Protein AF-A0AAV0BC88-F1 (afdb_monomer_lite)

Foldseek 3Di:
DDDDQQADEDDDDDPCPLVVVCVQLVHNQAADDDPDFPQAKEKEWEAADAPPPDDPPQAKWKDWPQDPPDTHSDSPVSNVSNVVVRVPDPPVRSHDHDYTYMYIYGNPHDGHIYMDGGHDD

pLDDT: mean 72.21, std 14.47, range [36.12, 89.88]

Organism: Phakopsora pachyrhizi (NCBI:txid170000)

Secondary structure (DSSP, 8-state):
------EEEE-S--TTHHHHHHHHHTS--S--STT----EEEEEEEEE----SS-TT---EEE-TTSSSS-B--HHHHHHHHHHHHHTS-TT-S-EEEEEEEEEEESSS-SEEEEEPPPP-

Radius of gyration: 15.11 Å; chains: 1; bounding box: 41×29×45 Å

Sequence (121 aa):
SIDKDESLVFGSQSSGKTSVLEEIAGHEFVPKGNNMVTCRSLELTLIDTPTGITNSNCKDYVECEQFALGQFDDFREVQNQLTRLNLDVPDSVAVVNQPINLKVYSPIVSNLSLVDLPGYI

InterPro domains:
  IPR022812 Dynamin [PR00195] (4-22)
  IPR022812 Dynamin [PR00195] (29-46)
  IPR022812 Dynamin [PR00195] (106-121)
  IPR022812 Dynamin [PTHR11566] (8-120)
  IPR027417 P-loop containing nucleoside triphosphate hydrolase [G3DSA:3.40.50.300] (5-121)
  IPR027417 P-loop containing nucleoside triphosphate hydrolase [SSF52540] (8-120)
  IPR030381 Dynamin-type guanine nucleotide-binding (G) domain [PS51718] (1-121)
  IPR045063 Dynamin, N-terminal [PF00350] (8-120)

Structure (mmCIF, N/CA/C/O backbone):
data_AF-A0AAV0BC88-F1
#
_entry.id   AF-A0AAV0BC88-F1
#
loop_
_atom_site.group_PDB
_atom_site.id
_atom_site.type_symbol
_atom_site.label_atom_id
_atom_site.label_alt_id
_atom_site.label_comp_id
_atom_site.label_asym_id
_atom_site.label_entity_id
_atom_site.label_seq_id
_atom_site.pdbx_PDB_ins_code
_atom_site.Cartn_x
_atom_site.Cartn_y
_atom_site.Cartn_z
_atom_site.occupancy
_atom_site.B_iso_or_equiv
_atom_site.auth_seq_id
_atom_site.auth_comp_id
_atom_site.auth_asym_id
_atom_site.auth_atom_id
_atom_site.pdbx_PDB_model_num
ATOM 1 N N . SER A 1 1 ? 13.606 6.606 27.339 1.00 36.12 1 SER A N 1
ATOM 2 C CA . SER A 1 1 ? 12.256 6.358 26.819 1.00 36.12 1 SER A CA 1
ATOM 3 C C . SER A 1 1 ? 12.402 5.858 25.408 1.00 36.12 1 SER A C 1
ATOM 5 O O . SER A 1 1 ? 12.829 6.619 24.554 1.00 36.12 1 SER A O 1
ATOM 7 N N . ILE A 1 2 ? 12.221 4.558 25.222 1.00 39.22 2 ILE A N 1
ATOM 8 C CA . ILE A 1 2 ? 12.225 3.907 23.916 1.00 39.22 2 ILE A CA 1
ATOM 9 C C . ILE A 1 2 ? 10.791 3.426 23.786 1.00 39.22 2 ILE A C 1
ATOM 11 O O . ILE A 1 2 ? 10.462 2.407 24.387 1.00 39.22 2 ILE A O 1
ATOM 15 N N . ASP A 1 3 ? 9.938 4.202 23.125 1.00 39.97 3 ASP A N 1
ATOM 16 C CA . ASP A 1 3 ? 8.707 3.631 22.594 1.00 39.97 3 ASP A CA 1
ATOM 17 C C . ASP A 1 3 ? 8.977 3.298 21.139 1.00 39.97 3 ASP A C 1
ATOM 19 O O . ASP A 1 3 ? 9.464 4.115 20.360 1.00 39.97 3 ASP A O 1
ATOM 23 N N . LYS A 1 4 ? 8.825 2.006 20.880 1.00 42.25 4 LYS A N 1
ATOM 24 C CA . LYS A 1 4 ? 9.240 1.292 19.691 1.00 42.25 4 LYS A CA 1
ATOM 25 C C . LYS A 1 4 ? 8.404 1.749 18.498 1.00 42.25 4 LYS A C 1
ATOM 27 O O . LYS A 1 4 ? 7.234 1.391 18.398 1.00 42.25 4 LYS A O 1
ATOM 32 N N . ASP A 1 5 ? 9.039 2.418 17.548 1.00 45.66 5 ASP A N 1
ATOM 33 C CA . ASP A 1 5 ? 8.674 2.247 16.146 1.00 45.66 5 ASP A CA 1
ATOM 34 C C . ASP A 1 5 ? 8.984 0.781 15.796 1.00 45.66 5 ASP A C 1
ATOM 36 O O . ASP A 1 5 ? 10.114 0.442 15.442 1.00 45.66 5 ASP A O 1
ATOM 40 N N . GLU A 1 6 ? 8.026 -0.132 16.001 1.00 52.38 6 GLU A N 1
ATOM 41 C CA . GLU A 1 6 ? 8.145 -1.521 15.540 1.00 52.38 6 GLU A CA 1
ATOM 42 C C . GLU A 1 6 ? 8.019 -1.530 14.008 1.00 52.38 6 GLU A C 1
ATOM 44 O O . GLU A 1 6 ? 6.989 -1.888 13.444 1.00 52.38 6 GLU A O 1
ATOM 49 N N . SER A 1 7 ? 9.069 -1.069 13.321 1.00 50.41 7 SER A N 1
ATOM 50 C CA . SER A 1 7 ? 9.209 -1.226 11.880 1.00 50.41 7 SER A CA 1
ATOM 51 C C . SER A 1 7 ? 9.618 -2.665 11.585 1.00 50.41 7 SER A C 1
ATOM 53 O O . SER A 1 7 ? 10.734 -3.109 11.869 1.00 50.41 7 SER A O 1
ATOM 55 N N . LEU A 1 8 ? 8.681 -3.436 11.042 1.00 58.31 8 LEU A N 1
ATOM 56 C CA . LEU A 1 8 ? 8.946 -4.796 10.607 1.00 58.31 8 LEU A CA 1
ATOM 57 C C . LEU A 1 8 ? 9.438 -4.742 9.157 1.00 58.31 8 LEU A C 1
ATOM 59 O O . LEU A 1 8 ? 8.672 -4.536 8.215 1.00 58.31 8 LEU A O 1
ATOM 63 N N . VAL A 1 9 ? 10.753 -4.874 8.993 1.00 55.03 9 VAL A N 1
ATOM 64 C CA . VAL A 1 9 ? 11.412 -4.873 7.682 1.00 55.03 9 VAL A CA 1
ATOM 65 C C . VAL A 1 9 ? 11.350 -6.277 7.086 1.00 55.03 9 VAL A C 1
ATOM 67 O O . VAL A 1 9 ? 11.893 -7.224 7.658 1.00 55.03 9 VAL A O 1
ATOM 70 N N . PHE A 1 10 ? 10.735 -6.415 5.913 1.00 58.00 10 PHE A N 1
ATOM 71 C CA . PHE A 1 10 ? 10.705 -7.668 5.165 1.00 58.00 10 PHE A CA 1
ATOM 72 C C . PHE A 1 10 ? 11.704 -7.604 3.998 1.00 58.00 10 PHE A C 1
ATOM 74 O O . PHE A 1 10 ? 11.580 -6.780 3.100 1.00 58.00 10 PHE A O 1
ATOM 81 N N . GLY A 1 11 ? 12.720 -8.478 4.004 1.00 50.06 11 GLY A N 1
ATOM 82 C CA . GLY A 1 11 ? 13.810 -8.484 3.015 1.00 50.06 11 GLY A CA 1
ATOM 83 C C . GLY A 1 11 ? 14.012 -9.820 2.283 1.00 50.06 11 GLY A C 1
ATOM 84 O O . GLY A 1 11 ? 13.717 -10.888 2.819 1.00 50.06 11 GLY A O 1
ATOM 85 N N . SER A 1 12 ? 14.572 -9.733 1.067 1.00 44.75 12 SER A N 1
ATOM 86 C CA . SER A 1 12 ? 14.848 -10.762 0.030 1.00 44.75 12 SER A CA 1
ATOM 87 C C . SER A 1 12 ? 13.632 -11.251 -0.766 1.00 44.75 12 SER A C 1
ATOM 89 O O . SER A 1 12 ? 12.837 -12.031 -0.261 1.00 44.75 12 SER A O 1
ATOM 91 N N . GLN A 1 13 ? 13.467 -10.796 -2.016 1.00 52.00 13 GLN A N 1
ATOM 92 C CA . GLN A 1 13 ? 12.354 -11.129 -2.922 1.00 52.00 13 GLN A CA 1
ATOM 93 C C . GLN A 1 13 ? 11.976 -12.623 -2.865 1.00 52.00 13 GLN A C 1
ATOM 95 O O . GLN A 1 13 ? 12.752 -13.510 -3.198 1.00 52.00 13 GLN A O 1
ATOM 100 N N . SER A 1 14 ? 10.756 -12.896 -2.410 1.00 47.28 14 SER A N 1
ATOM 101 C CA . SER A 1 14 ? 10.103 -14.204 -2.484 1.00 47.28 14 SER A CA 1
ATOM 102 C C . SER A 1 14 ? 8.603 -13.945 -2.514 1.00 47.28 14 SER A C 1
ATOM 104 O O . SER A 1 14 ? 8.134 -13.016 -1.849 1.00 47.28 14 SER A O 1
ATOM 106 N N . SER A 1 15 ? 7.877 -14.759 -3.277 1.00 51.44 15 SER A N 1
ATOM 107 C CA . SER A 1 15 ? 6.465 -14.597 -3.652 1.00 51.44 15 SER A CA 1
ATOM 108 C C . SER A 1 15 ? 5.474 -14.536 -2.476 1.00 51.44 15 SER A C 1
ATOM 110 O O . SER A 1 15 ? 4.295 -14.269 -2.683 1.00 51.44 15 SER A O 1
ATOM 112 N N . GLY A 1 16 ? 5.934 -14.765 -1.241 1.00 56.66 16 GLY A N 1
ATOM 113 C CA . GLY A 1 16 ? 5.108 -14.777 -0.030 1.00 56.66 16 GLY A CA 1
ATOM 114 C C . GLY A 1 16 ? 5.038 -13.467 0.768 1.00 56.66 16 GLY A C 1
ATOM 115 O O . GLY A 1 16 ? 4.095 -13.307 1.530 1.00 56.66 16 GLY A O 1
ATOM 116 N N . LYS A 1 17 ? 5.981 -12.521 0.619 1.00 65.50 17 LYS A N 1
ATOM 117 C CA . LYS A 1 17 ? 6.011 -11.295 1.459 1.00 65.50 17 LYS A CA 1
ATOM 118 C C . LYS A 1 17 ? 4.829 -10.378 1.197 1.00 65.50 17 LYS A C 1
ATOM 120 O O . LYS A 1 17 ? 4.142 -9.983 2.125 1.00 65.50 17 LYS A O 1
ATOM 125 N N . THR A 1 18 ? 4.575 -10.111 -0.076 1.00 67.88 18 THR A N 1
ATOM 126 C CA . THR A 1 18 ? 3.424 -9.333 -0.524 1.00 67.88 18 THR A CA 1
ATOM 127 C C . THR A 1 18 ? 2.116 -9.921 -0.008 1.00 67.88 18 THR A C 1
ATOM 129 O O . THR A 1 18 ? 1.289 -9.189 0.513 1.00 67.88 18 THR A O 1
ATOM 132 N N . SER A 1 19 ? 1.982 -11.248 -0.050 1.00 70.31 19 SER A N 1
ATOM 133 C CA . SER A 1 19 ? 0.791 -11.934 0.458 1.00 70.31 19 SER A CA 1
ATOM 134 C C . SER A 1 19 ? 0.621 -11.748 1.971 1.00 70.31 19 SER A C 1
ATOM 136 O O . SER A 1 19 ? -0.490 -11.524 2.430 1.00 70.31 19 SER A O 1
ATOM 138 N N . VAL A 1 20 ? 1.716 -11.775 2.744 1.00 68.12 20 VAL A N 1
ATOM 139 C CA . VAL A 1 20 ? 1.684 -11.494 4.192 1.00 68.12 20 VAL A CA 1
ATOM 140 C C . VAL A 1 20 ? 1.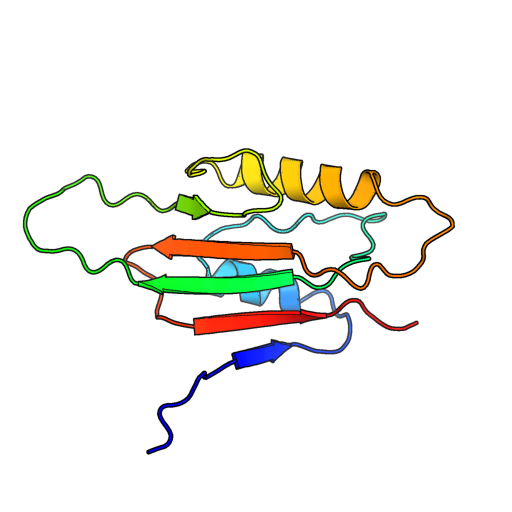333 -10.030 4.468 1.00 68.12 20 VAL A C 1
ATOM 142 O O . VAL A 1 20 ? 0.561 -9.756 5.377 1.00 68.12 20 VAL A O 1
ATOM 145 N N . LEU A 1 21 ? 1.857 -9.082 3.684 1.00 72.69 21 LEU A N 1
ATOM 146 C CA . LEU A 1 21 ? 1.514 -7.661 3.819 1.00 72.69 21 LEU A CA 1
ATOM 147 C C . LEU A 1 21 ? 0.022 -7.416 3.573 1.00 72.69 21 LEU A C 1
ATOM 149 O O . LEU A 1 21 ? -0.618 -6.709 4.346 1.00 72.69 21 LEU A O 1
ATOM 153 N N . GLU A 1 22 ? -0.528 -8.027 2.528 1.00 76.31 22 GLU A N 1
ATOM 154 C CA . GLU A 1 22 ? -1.948 -7.930 2.182 1.00 76.31 22 GLU A CA 1
ATOM 155 C C . GLU A 1 22 ? -2.841 -8.622 3.218 1.00 76.31 22 GLU A C 1
ATOM 157 O O . GLU A 1 22 ? -3.897 -8.099 3.562 1.00 76.31 22 GLU A O 1
ATOM 162 N N . GLU A 1 23 ? -2.401 -9.752 3.779 1.00 78.38 23 GLU A N 1
ATOM 163 C CA . GLU A 1 23 ? -3.113 -10.447 4.855 1.00 78.38 23 GLU A CA 1
ATOM 164 C C . GLU A 1 23 ? -3.150 -9.619 6.148 1.00 78.38 23 GLU A C 1
ATOM 166 O O . GLU A 1 23 ? -4.199 -9.524 6.783 1.00 78.38 23 GLU A O 1
ATOM 171 N N . ILE A 1 24 ? -2.043 -8.961 6.514 1.00 70.12 24 ILE A N 1
ATOM 172 C CA . ILE A 1 24 ? -1.986 -8.082 7.695 1.00 70.12 24 ILE A CA 1
ATOM 173 C C . ILE A 1 24 ? -2.817 -6.810 7.468 1.00 70.12 24 ILE A C 1
ATOM 175 O O . ILE A 1 24 ? -3.496 -6.345 8.382 1.00 70.12 24 ILE A O 1
ATOM 179 N N . ALA A 1 25 ? -2.776 -6.242 6.262 1.00 74.19 25 ALA A N 1
ATOM 180 C CA . ALA A 1 25 ? -3.556 -5.059 5.909 1.00 74.19 25 ALA A CA 1
ATOM 181 C C . ALA A 1 25 ? -5.048 -5.360 5.670 1.00 74.19 25 ALA A C 1
ATOM 183 O O . ALA A 1 25 ? -5.853 -4.433 5.642 1.00 74.19 25 ALA A O 1
ATOM 184 N N . GLY A 1 26 ? -5.418 -6.631 5.480 1.00 78.81 26 GLY A N 1
ATOM 185 C CA . GLY A 1 26 ? -6.784 -7.083 5.204 1.00 78.81 26 GLY A CA 1
ATOM 186 C C . GLY A 1 26 ? -7.255 -6.875 3.761 1.00 78.81 26 GLY A C 1
ATOM 187 O O . GLY A 1 26 ? -8.418 -7.146 3.463 1.00 78.81 26 GLY A O 1
ATOM 188 N N . HIS A 1 27 ? -6.378 -6.414 2.863 1.00 81.31 27 HIS A N 1
ATOM 189 C CA . HIS A 1 27 ? -6.726 -6.030 1.493 1.00 81.31 27 HIS A CA 1
ATOM 190 C C . HIS A 1 27 ? -5.625 -6.389 0.500 1.00 81.31 27 HIS A C 1
ATOM 192 O O . HIS A 1 27 ? -4.442 -6.204 0.776 1.00 81.31 27 HIS A O 1
ATOM 198 N N . GLU A 1 28 ? -6.022 -6.828 -0.697 1.00 82.25 28 GLU A N 1
ATOM 199 C CA . GLU A 1 28 ? -5.113 -6.973 -1.836 1.00 82.25 28 GLU A CA 1
ATOM 200 C C . GLU A 1 28 ? -5.010 -5.649 -2.593 1.00 82.25 28 GLU A C 1
ATOM 202 O O . GLU A 1 28 ? -5.978 -5.183 -3.196 1.00 82.25 28 GLU A O 1
ATOM 207 N N . PHE A 1 29 ? -3.830 -5.040 -2.576 1.00 78.69 29 PHE A N 1
ATOM 208 C CA . PHE A 1 29 ? -3.570 -3.780 -3.278 1.00 78.69 29 PHE A CA 1
ATOM 209 C C . PHE A 1 29 ? -2.176 -3.713 -3.880 1.00 78.69 29 PHE A C 1
ATOM 211 O O . PHE A 1 29 ? -1.884 -2.784 -4.632 1.00 78.69 29 PHE A O 1
ATOM 218 N N . VAL A 1 30 ? -1.305 -4.679 -3.590 1.00 77.50 30 VAL A N 1
ATOM 219 C CA . VAL A 1 30 ? 0.021 -4.686 -4.188 1.00 77.50 30 VAL A CA 1
ATOM 220 C C . VAL A 1 30 ? -0.100 -5.271 -5.599 1.00 77.50 30 VAL A C 1
ATOM 222 O O . VAL A 1 30 ? -0.789 -6.272 -5.815 1.00 77.50 30 VAL A O 1
ATOM 225 N N . PRO A 1 31 ? 0.517 -4.654 -6.614 1.00 71.69 31 PRO A N 1
ATOM 226 C CA . PRO A 1 31 ? 0.441 -5.184 -7.967 1.00 71.69 31 PRO A CA 1
ATOM 227 C C . PRO A 1 31 ? 1.141 -6.553 -8.110 1.00 71.69 31 PRO A C 1
ATOM 229 O O . PRO A 1 31 ? 2.292 -6.708 -7.703 1.00 71.69 31 PRO A O 1
ATOM 232 N N . LYS A 1 32 ? 0.466 -7.548 -8.711 1.00 71.81 32 LYS A N 1
ATOM 233 C CA . LYS A 1 32 ? 0.977 -8.923 -8.914 1.00 71.81 32 LYS A CA 1
ATOM 234 C C . LYS A 1 32 ? 1.055 -9.255 -10.415 1.00 71.81 32 LYS A C 1
ATOM 236 O O . LYS A 1 32 ? 0.078 -9.056 -11.132 1.00 71.81 32 LYS A O 1
ATOM 241 N N . GLY A 1 33 ? 2.171 -9.812 -10.907 1.00 61.31 33 GLY A N 1
ATOM 242 C CA . GLY A 1 33 ? 2.272 -10.310 -12.293 1.00 61.31 33 GLY A CA 1
ATOM 243 C C . GLY A 1 33 ? 3.696 -10.551 -12.817 1.00 61.31 33 GLY A C 1
ATOM 244 O O . GLY A 1 33 ? 4.663 -10.031 -12.270 1.00 61.31 33 GLY A O 1
ATOM 245 N N . ASN A 1 34 ? 3.816 -11.316 -13.914 1.00 49.75 34 ASN A N 1
ATOM 246 C CA . ASN A 1 34 ? 5.091 -11.813 -14.473 1.00 49.75 34 ASN A CA 1
ATOM 247 C C . ASN A 1 34 ? 6.071 -10.738 -14.988 1.00 49.75 34 ASN A C 1
ATOM 249 O O . ASN A 1 34 ? 7.226 -11.068 -15.236 1.00 49.75 34 ASN A O 1
ATOM 253 N N . ASN A 1 35 ? 5.649 -9.477 -15.106 1.00 53.03 35 ASN A N 1
ATOM 254 C CA . ASN A 1 35 ? 6.500 -8.362 -15.543 1.00 53.03 35 ASN A CA 1
ATOM 255 C C . ASN A 1 35 ? 6.544 -7.209 -14.526 1.00 53.03 35 ASN A C 1
ATOM 257 O O . ASN A 1 35 ? 6.997 -6.118 -14.861 1.00 53.03 35 ASN A O 1
ATOM 261 N N . MET A 1 36 ? 6.054 -7.413 -13.301 1.00 59.03 36 MET A N 1
ATOM 262 C CA . MET A 1 36 ? 6.136 -6.383 -12.268 1.00 59.03 36 MET A CA 1
ATOM 263 C C . MET A 1 36 ? 7.389 -6.597 -11.436 1.00 59.03 36 MET A C 1
ATOM 265 O O . MET A 1 36 ? 7.441 -7.460 -10.563 1.00 59.03 36 MET A O 1
ATOM 269 N N . VAL A 1 37 ? 8.411 -5.804 -11.740 1.00 55.44 37 VAL A N 1
ATOM 270 C CA . VAL A 1 37 ? 9.556 -5.624 -10.855 1.00 55.44 37 VAL A CA 1
ATOM 271 C C . VAL A 1 37 ? 9.218 -4.461 -9.934 1.00 55.44 37 VAL A C 1
ATOM 273 O O . VAL A 1 37 ? 8.931 -3.355 -10.388 1.00 55.44 37 VAL A O 1
ATOM 276 N N . THR A 1 38 ? 9.225 -4.711 -8.629 1.00 58.22 38 THR A N 1
ATOM 277 C CA . THR A 1 38 ? 9.172 -3.642 -7.635 1.00 58.22 38 THR A CA 1
ATOM 278 C C . THR A 1 38 ? 10.489 -2.871 -7.717 1.00 58.22 38 THR A C 1
ATOM 280 O O . THR A 1 38 ? 11.497 -3.299 -7.165 1.00 58.22 38 THR A O 1
ATOM 283 N N . CYS A 1 39 ? 10.504 -1.762 -8.458 1.00 63.97 39 CYS A N 1
ATOM 284 C CA . CYS A 1 39 ? 11.685 -0.906 -8.625 1.00 63.97 39 CYS A CA 1
ATOM 285 C C . CYS A 1 39 ? 11.828 0.146 -7.513 1.00 63.97 39 CYS A C 1
ATOM 287 O O . CYS A 1 39 ? 12.806 0.894 -7.504 1.00 63.97 39 CYS A O 1
ATOM 289 N N . ARG A 1 40 ? 10.850 0.249 -6.603 1.00 75.75 40 ARG A N 1
ATOM 290 C CA . ARG A 1 40 ? 10.810 1.228 -5.506 1.00 75.75 40 ARG A CA 1
ATOM 291 C C . ARG A 1 40 ? 10.439 0.535 -4.204 1.00 75.75 40 ARG A C 1
ATOM 293 O O . ARG A 1 40 ? 9.612 -0.370 -4.226 1.00 75.75 40 ARG A O 1
ATOM 300 N N . SER A 1 41 ? 10.994 0.978 -3.083 1.00 78.62 41 SER A N 1
ATOM 301 C CA . SER A 1 41 ? 10.563 0.486 -1.770 1.00 78.62 41 SER A CA 1
ATOM 302 C C . SER A 1 41 ? 9.118 0.900 -1.480 1.00 78.62 41 SER A C 1
ATOM 304 O O . SER A 1 41 ? 8.708 2.004 -1.845 1.00 78.62 41 SER A O 1
ATOM 306 N N . LEU A 1 42 ? 8.362 0.039 -0.804 1.00 81.44 42 LEU A N 1
ATOM 307 C CA . LEU A 1 42 ? 7.029 0.333 -0.287 1.00 81.44 42 LEU A CA 1
ATOM 308 C C . LEU A 1 42 ? 7.116 0.463 1.233 1.00 81.44 42 LEU A C 1
ATOM 310 O O . LEU A 1 42 ? 7.459 -0.496 1.920 1.00 81.44 42 LEU A O 1
ATOM 314 N N . GLU A 1 43 ? 6.795 1.636 1.757 1.00 86.19 43 GLU A N 1
ATOM 315 C CA . GLU A 1 43 ? 6.663 1.873 3.191 1.00 86.19 43 GLU A CA 1
ATOM 316 C C . GLU A 1 43 ? 5.172 1.937 3.515 1.00 86.19 43 GLU A C 1
ATOM 318 O O . GLU A 1 43 ? 4.465 2.843 3.082 1.00 86.19 43 GLU A O 1
ATOM 323 N N . LEU A 1 44 ? 4.679 0.933 4.230 1.00 85.94 44 LEU A N 1
ATOM 324 C CA . LEU A 1 44 ? 3.278 0.759 4.571 1.00 85.94 44 LEU A CA 1
ATOM 325 C C . LEU A 1 44 ? 3.085 0.988 6.070 1.00 85.94 44 LEU A C 1
ATOM 327 O O . LEU A 1 44 ? 3.592 0.233 6.891 1.00 85.94 44 LEU A O 1
ATOM 331 N N . THR A 1 45 ? 2.314 2.001 6.438 1.00 88.12 45 THR A N 1
ATOM 332 C CA . THR A 1 45 ? 1.904 2.254 7.819 1.00 88.12 45 THR A CA 1
ATOM 333 C C . THR A 1 45 ? 0.442 1.866 7.984 1.00 88.12 45 THR A C 1
ATOM 335 O O . THR A 1 45 ? -0.440 2.453 7.362 1.00 88.12 45 THR A O 1
ATOM 338 N N . LEU A 1 46 ? 0.179 0.883 8.832 1.00 85.81 46 LEU A N 1
ATOM 339 C CA . LEU A 1 46 ? -1.155 0.526 9.289 1.00 85.81 46 LEU A CA 1
ATOM 340 C C . LEU A 1 46 ? -1.492 1.394 10.495 1.00 85.81 46 LEU A C 1
ATOM 342 O O . LEU A 1 46 ? -0.691 1.496 11.426 1.00 85.81 46 LEU A O 1
ATOM 346 N N . ILE A 1 47 ? -2.651 2.039 10.462 1.00 87.25 47 ILE A N 1
ATOM 347 C CA . ILE A 1 47 ? -3.117 2.948 11.503 1.00 87.25 47 ILE A CA 1
ATOM 348 C C . ILE A 1 47 ? -4.476 2.451 11.979 1.00 87.25 47 ILE A C 1
ATOM 350 O O . ILE A 1 47 ? -5.446 2.426 11.217 1.00 87.25 47 ILE A O 1
ATOM 354 N N . ASP A 1 48 ? -4.531 2.076 13.255 1.00 85.00 48 ASP A N 1
ATOM 355 C CA . ASP A 1 48 ? -5.784 1.748 13.921 1.00 85.00 48 ASP A CA 1
ATOM 356 C C . ASP A 1 48 ? -6.654 3.006 13.982 1.00 85.00 48 ASP A C 1
ATOM 358 O O . ASP A 1 48 ? -6.227 4.071 14.444 1.00 85.00 48 ASP A O 1
ATOM 362 N N . THR A 1 49 ? -7.890 2.881 13.513 1.00 81.06 49 THR A N 1
ATOM 363 C CA . THR A 1 49 ? -8.912 3.921 13.643 1.00 81.06 49 THR A CA 1
ATOM 364 C C . THR A 1 49 ? -9.933 3.480 14.689 1.00 81.06 49 THR A C 1
ATOM 366 O O . THR A 1 49 ? -10.986 2.939 14.340 1.00 81.06 49 THR A O 1
ATOM 369 N N . PRO A 1 50 ? -9.653 3.701 15.992 1.00 65.56 50 PRO A N 1
ATOM 370 C CA . PRO A 1 50 ? -10.500 3.190 17.054 1.00 65.56 50 PRO A CA 1
ATOM 371 C C . PRO A 1 50 ? -11.908 3.769 16.933 1.00 65.56 50 PRO A C 1
ATOM 373 O O . PRO A 1 50 ? -12.130 4.984 16.963 1.00 65.56 50 PRO A O 1
ATOM 376 N N . THR A 1 51 ? -12.880 2.869 16.805 1.00 60.47 51 THR A N 1
ATOM 377 C CA . THR A 1 51 ? -14.304 3.184 16.717 1.00 60.47 51 THR A CA 1
ATOM 378 C C . THR A 1 51 ? -14.780 3.808 18.026 1.00 60.47 51 THR A C 1
ATOM 380 O O . THR A 1 51 ? -15.190 3.116 18.959 1.00 60.47 51 THR A O 1
ATOM 383 N N . GLY A 1 52 ? -14.759 5.133 18.121 1.00 52.75 52 GLY A N 1
ATOM 384 C CA . GLY A 1 52 ? -15.447 5.841 19.192 1.00 52.75 52 GLY A CA 1
ATOM 385 C C . GLY A 1 52 ? -16.959 5.769 18.987 1.00 52.75 52 GLY A C 1
ATOM 386 O O . GLY A 1 52 ? -17.490 6.677 18.377 1.00 52.75 52 GLY A O 1
ATOM 387 N N . ILE A 1 53 ? -17.613 4.696 19.457 1.00 51.88 53 ILE A N 1
ATOM 388 C CA . ILE A 1 53 ? -19.043 4.475 19.819 1.00 51.88 53 ILE A CA 1
ATOM 389 C C . ILE A 1 53 ? -20.172 4.978 18.866 1.00 51.88 53 ILE A C 1
ATOM 391 O O . ILE A 1 53 ? -21.298 4.506 18.995 1.00 51.88 53 ILE A O 1
ATOM 395 N N . THR A 1 54 ? -19.963 5.860 17.884 1.00 45.41 54 THR A N 1
ATOM 396 C CA . THR A 1 54 ? -21.066 6.604 17.240 1.00 45.41 54 THR A CA 1
ATOM 397 C C . THR A 1 54 ? -21.074 6.673 15.716 1.00 45.41 54 THR A C 1
ATOM 399 O O . THR A 1 54 ? -22.023 7.240 15.187 1.00 45.41 54 THR A O 1
ATOM 402 N N . ASN A 1 55 ? -20.138 6.070 14.976 1.00 49.19 55 ASN A N 1
ATOM 403 C CA . ASN A 1 55 ? -20.188 6.130 13.508 1.00 49.19 55 ASN A CA 1
ATOM 404 C C . ASN A 1 55 ? -20.091 4.747 12.859 1.00 49.19 55 ASN A C 1
ATOM 406 O O . ASN A 1 55 ? -19.015 4.181 12.708 1.00 49.19 55 ASN A O 1
ATOM 410 N N . SER A 1 56 ? -21.232 4.243 12.388 1.00 51.31 56 SER A N 1
ATOM 411 C CA . SER A 1 56 ? -21.388 3.022 11.579 1.00 51.31 56 SER A CA 1
ATOM 412 C C . SER A 1 56 ? -20.765 3.103 10.169 1.00 51.31 56 SER A C 1
ATOM 414 O O . SER A 1 56 ? -21.163 2.349 9.290 1.00 51.31 56 SER A O 1
ATOM 416 N N . ASN A 1 57 ? -19.807 4.010 9.947 1.00 55.25 57 ASN A N 1
ATOM 417 C CA . ASN A 1 57 ? -19.169 4.302 8.657 1.00 55.25 57 ASN A CA 1
ATOM 418 C C . ASN A 1 57 ? -17.629 4.304 8.750 1.00 55.25 57 ASN A C 1
ATOM 420 O O . ASN A 1 57 ? -16.970 4.997 7.978 1.00 55.25 57 ASN A O 1
ATOM 424 N N . CYS A 1 58 ? -17.038 3.559 9.687 1.00 62.88 58 CYS A N 1
ATOM 425 C CA . CYS A 1 58 ? -15.597 3.296 9.661 1.00 62.88 58 CYS A CA 1
ATOM 426 C C . CYS A 1 58 ? -15.297 2.371 8.478 1.00 62.88 58 CYS A C 1
ATOM 428 O O . CYS A 1 58 ? -15.443 1.155 8.579 1.00 62.88 58 CYS A O 1
ATOM 430 N N . LYS A 1 59 ? -14.982 2.972 7.331 1.00 75.56 59 LYS A N 1
ATOM 431 C CA . LYS A 1 59 ? -14.499 2.274 6.144 1.00 75.56 59 LYS A CA 1
ATOM 432 C C . LYS A 1 59 ? -12.982 2.273 6.153 1.00 75.56 59 LYS A C 1
ATOM 434 O O . LYS A 1 59 ? -12.378 3.258 6.574 1.00 75.56 59 LYS A O 1
ATOM 439 N N . ASP A 1 60 ? -12.407 1.201 5.636 1.00 86.25 60 ASP A N 1
ATOM 440 C CA . ASP A 1 60 ? -10.979 1.148 5.373 1.00 86.25 6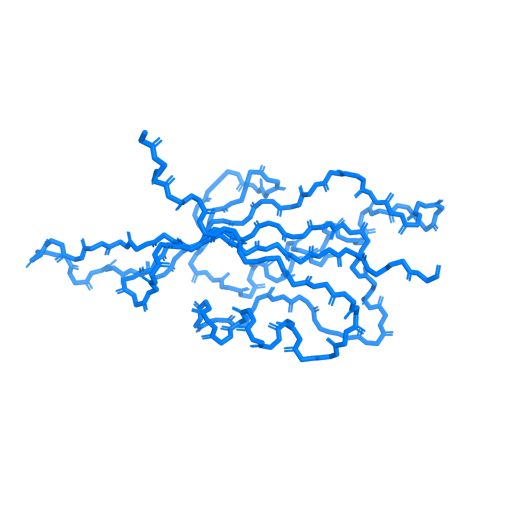0 ASP A CA 1
ATOM 441 C C . ASP A 1 60 ? -10.644 2.119 4.242 1.00 86.25 60 ASP A C 1
ATOM 443 O O . ASP A 1 60 ? -11.353 2.173 3.232 1.00 86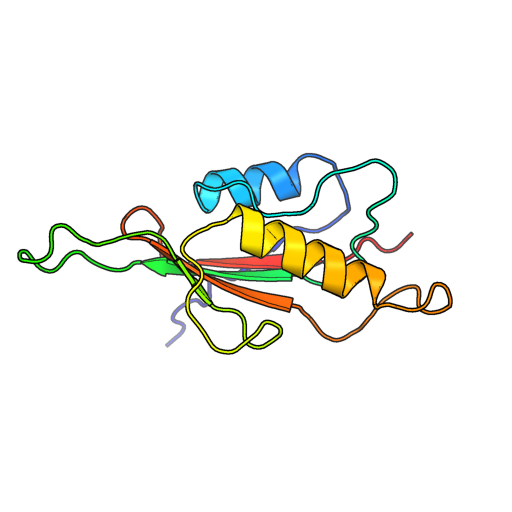.25 60 ASP A O 1
ATOM 447 N N . TYR A 1 61 ? -9.586 2.902 4.419 1.00 88.75 61 TYR A N 1
ATOM 448 C CA . TYR A 1 61 ? -9.111 3.806 3.380 1.00 88.75 61 TYR A CA 1
ATOM 449 C C . TYR A 1 61 ? -7.592 3.907 3.377 1.00 88.75 61 TYR A C 1
ATOM 451 O O . TYR A 1 61 ? -6.918 3.654 4.378 1.00 88.75 61 TYR A O 1
ATOM 459 N N . VAL A 1 62 ? -7.055 4.298 2.228 1.00 89.88 62 VAL A N 1
ATOM 460 C CA . VAL A 1 62 ? -5.625 4.473 2.001 1.00 89.88 62 VAL A CA 1
ATOM 461 C C . VAL A 1 62 ? -5.327 5.933 1.694 1.00 89.88 62 VAL A C 1
ATOM 463 O O . VAL A 1 62 ? -6.033 6.570 0.913 1.00 89.88 62 VAL A O 1
ATOM 466 N N . GLU A 1 63 ? -4.256 6.453 2.281 1.00 89.88 63 GLU A N 1
ATOM 467 C CA . GLU A 1 63 ? -3.659 7.734 1.910 1.00 89.88 63 GLU A CA 1
ATOM 468 C C . GLU A 1 63 ? -2.240 7.507 1.383 1.00 89.88 63 GLU A C 1
ATOM 470 O O . GLU A 1 63 ? -1.464 6.724 1.936 1.00 89.88 63 GLU A O 1
ATOM 475 N N . CYS A 1 64 ? -1.894 8.206 0.306 1.00 88.19 64 CYS A N 1
ATOM 476 C CA . CYS A 1 64 ? -0.562 8.185 -0.282 1.00 88.19 64 CYS A CA 1
ATOM 477 C C . CYS A 1 64 ? -0.261 9.555 -0.883 1.00 88.19 64 CYS A C 1
ATOM 479 O O . CYS A 1 64 ? -0.996 10.035 -1.745 1.00 88.19 64 CYS A O 1
ATOM 481 N N . GLU A 1 65 ? 0.828 10.184 -0.450 1.00 84.81 65 GLU A N 1
ATOM 482 C CA . GLU A 1 65 ? 1.220 11.516 -0.933 1.00 84.81 65 GLU A CA 1
ATOM 483 C C . GLU A 1 65 ? 1.652 11.501 -2.406 1.00 84.81 65 GLU A C 1
ATOM 485 O O . GLU A 1 65 ? 1.558 12.513 -3.095 1.00 84.81 65 GLU A O 1
ATOM 490 N N . GLN A 1 66 ? 2.123 10.348 -2.890 1.00 84.19 66 GLN A N 1
ATOM 491 C CA . GLN A 1 66 ? 2.524 10.119 -4.276 1.00 84.19 66 GLN A CA 1
ATOM 492 C C . GLN A 1 66 ? 1.324 9.883 -5.211 1.00 84.19 66 GLN A C 1
ATOM 494 O O . GLN A 1 66 ? 1.503 9.842 -6.429 1.00 84.19 66 GLN A O 1
ATOM 499 N N . PHE A 1 67 ? 0.116 9.711 -4.668 1.00 82.50 67 PHE A N 1
ATOM 500 C CA . PHE A 1 67 ? -1.120 9.678 -5.448 1.00 82.50 67 PHE A CA 1
ATOM 501 C C . PHE A 1 67 ? -1.712 11.088 -5.581 1.00 82.50 67 PHE A C 1
ATOM 503 O O . PHE A 1 67 ? -1.135 12.088 -5.153 1.00 82.50 67 PHE A O 1
ATOM 510 N N . ALA A 1 68 ? -2.892 11.188 -6.194 1.00 74.88 68 ALA A N 1
ATOM 511 C CA . ALA A 1 68 ? -3.689 12.403 -6.095 1.00 74.88 68 ALA A CA 1
ATOM 512 C C . ALA A 1 68 ? -4.112 12.644 -4.633 1.00 74.88 68 ALA A C 1
ATOM 514 O O . ALA A 1 68 ? -4.405 11.693 -3.910 1.00 74.88 68 ALA A O 1
ATOM 515 N N . LEU A 1 69 ? -4.176 13.914 -4.217 1.00 76.12 69 LEU A N 1
ATOM 516 C CA . LEU A 1 69 ? -4.660 14.302 -2.888 1.00 76.12 69 LEU A CA 1
ATOM 517 C C . LEU A 1 69 ? -6.053 13.707 -2.639 1.00 76.12 69 LEU A C 1
ATOM 519 O O . LEU A 1 69 ? -7.004 14.048 -3.344 1.00 76.12 69 LEU A O 1
ATOM 523 N N . GLY A 1 70 ? -6.173 12.848 -1.629 1.00 80.19 70 GLY A N 1
ATOM 524 C CA . GLY A 1 70 ? -7.439 12.222 -1.275 1.00 80.19 70 GLY A CA 1
ATOM 525 C C . GLY A 1 70 ? -7.281 10.946 -0.457 1.00 80.19 70 GLY A C 1
ATOM 526 O O . GLY A 1 70 ? -6.175 10.455 -0.236 1.00 80.19 70 GLY A O 1
ATOM 527 N N . GLN A 1 71 ? -8.428 10.433 -0.022 1.00 85.94 71 GLN A N 1
ATOM 528 C CA . GLN A 1 71 ? -8.577 9.138 0.631 1.00 85.94 71 GLN A CA 1
ATOM 529 C C . GLN A 1 71 ? -9.137 8.150 -0.389 1.00 85.94 71 GLN A C 1
ATOM 531 O O . GLN A 1 71 ? -10.108 8.463 -1.081 1.00 85.94 71 GLN A O 1
ATOM 536 N N . PHE A 1 72 ? -8.528 6.973 -0.479 1.00 87.12 72 PHE A N 1
ATOM 537 C CA . PHE A 1 72 ? -8.933 5.915 -1.398 1.00 87.12 72 PHE A CA 1
ATOM 538 C C . PHE A 1 72 ? -9.609 4.797 -0.608 1.00 87.12 72 PHE A C 1
ATOM 540 O O . PHE A 1 72 ? -8.938 4.105 0.150 1.00 87.12 72 PHE A O 1
ATOM 547 N N . ASP A 1 73 ? -10.919 4.617 -0.776 1.00 87.31 73 ASP A N 1
ATOM 548 C CA . ASP A 1 73 ? -11.675 3.501 -0.186 1.00 87.31 73 ASP A CA 1
ATOM 549 C C . ASP A 1 73 ? -11.788 2.286 -1.132 1.00 87.31 73 ASP A C 1
ATOM 551 O O . ASP A 1 73 ? -12.229 1.213 -0.718 1.00 87.31 73 ASP A O 1
ATOM 555 N N . ASP A 1 74 ? -11.346 2.426 -2.390 1.00 87.38 74 ASP A N 1
ATOM 556 C CA . ASP A 1 74 ? -11.201 1.328 -3.351 1.00 87.38 74 ASP A CA 1
ATOM 557 C C . ASP A 1 74 ? -9.728 0.909 -3.501 1.00 87.38 74 ASP A C 1
ATOM 559 O O . ASP A 1 74 ? -8.913 1.577 -4.144 1.00 87.38 74 ASP A O 1
ATOM 563 N N . PHE A 1 75 ? -9.389 -0.253 -2.944 1.00 85.56 75 PHE A N 1
ATOM 564 C CA . PHE A 1 75 ? -8.046 -0.835 -3.009 1.00 85.56 75 PHE A CA 1
ATOM 565 C C . PHE A 1 75 ? -7.627 -1.247 -4.432 1.00 85.56 75 PHE A C 1
ATOM 567 O O . PHE A 1 75 ? -6.432 -1.334 -4.721 1.00 85.56 75 PHE A O 1
ATOM 574 N N . ARG A 1 76 ? -8.576 -1.422 -5.364 1.00 86.19 76 ARG A N 1
ATOM 575 C CA . ARG A 1 76 ? -8.257 -1.644 -6.786 1.00 86.19 76 ARG A CA 1
ATOM 576 C C . ARG A 1 76 ? -7.700 -0.383 -7.429 1.00 86.19 76 ARG A C 1
ATOM 578 O O . ARG A 1 76 ? -6.792 -0.464 -8.254 1.00 86.19 76 ARG A O 1
ATOM 585 N N . GLU A 1 77 ? -8.214 0.781 -7.037 1.00 87.56 77 GLU A N 1
ATOM 586 C CA . GLU A 1 77 ? -7.678 2.064 -7.491 1.00 87.56 77 GLU A CA 1
ATOM 587 C C . GLU A 1 77 ? -6.255 2.254 -6.956 1.00 87.56 77 GLU A C 1
ATOM 589 O O . GLU A 1 77 ? -5.357 2.597 -7.724 1.00 87.56 77 GLU A O 1
ATOM 594 N N . VAL A 1 78 ? -6.009 1.913 -5.685 1.00 87.44 78 VAL A N 1
ATOM 595 C CA . VAL A 1 78 ? -4.658 1.903 -5.094 1.00 87.44 78 VAL A CA 1
ATOM 596 C C . VAL A 1 78 ? -3.708 1.021 -5.912 1.00 87.44 78 VAL A C 1
ATOM 598 O O . VAL A 1 78 ? -2.625 1.469 -6.293 1.00 87.44 78 VAL A O 1
ATOM 601 N N . GLN A 1 79 ? -4.122 -0.199 -6.264 1.00 85.50 79 GLN A N 1
ATOM 602 C CA . GLN A 1 79 ? -3.319 -1.112 -7.083 1.00 85.50 79 GLN A CA 1
ATOM 603 C C . GLN A 1 79 ? -3.011 -0.544 -8.478 1.00 85.50 79 GLN A C 1
ATOM 605 O O . GLN A 1 79 ? -1.879 -0.650 -8.967 1.00 85.50 79 GLN A O 1
ATOM 610 N N . ASN A 1 80 ? -3.992 0.094 -9.121 1.00 86.25 80 ASN A N 1
ATOM 611 C CA . ASN A 1 80 ? -3.805 0.742 -10.419 1.00 86.25 80 ASN A CA 1
ATOM 612 C C . ASN A 1 80 ? -2.813 1.911 -10.332 1.00 86.25 80 ASN A C 1
ATOM 614 O O . ASN A 1 80 ? -1.940 2.037 -11.195 1.00 86.25 80 ASN A O 1
ATOM 618 N N . GLN A 1 81 ? -2.900 2.737 -9.284 1.00 87.50 81 GLN A N 1
ATOM 619 C CA . GLN A 1 81 ? -1.972 3.850 -9.064 1.00 87.50 81 GLN A CA 1
ATOM 620 C 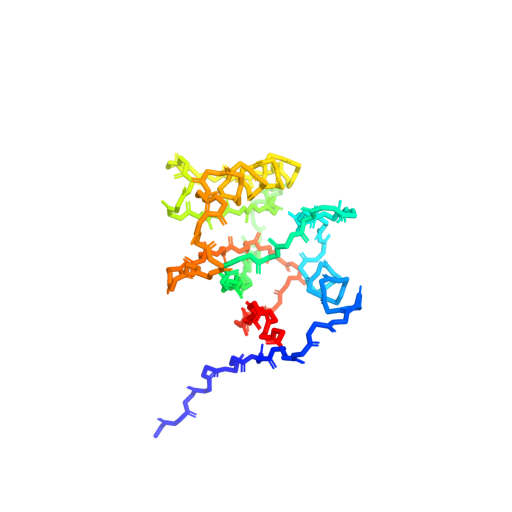C . GLN A 1 81 ? -0.545 3.353 -8.800 1.00 87.50 81 GLN A C 1
ATOM 622 O O . GLN A 1 81 ? 0.397 3.844 -9.423 1.00 87.50 81 GLN A O 1
ATOM 627 N N . LEU A 1 82 ? -0.373 2.321 -7.966 1.00 83.50 82 LEU A N 1
ATOM 628 C CA . LEU A 1 82 ? 0.931 1.683 -7.739 1.00 83.50 82 LEU A CA 1
ATOM 629 C C . LEU A 1 82 ? 1.526 1.123 -9.036 1.00 83.50 82 LEU A C 1
ATOM 631 O O . LEU A 1 82 ? 2.709 1.314 -9.319 1.00 83.50 82 LEU A O 1
ATOM 635 N N . THR A 1 83 ? 0.699 0.477 -9.860 1.00 82.69 83 THR A N 1
ATOM 636 C CA . THR A 1 83 ? 1.114 -0.034 -11.173 1.00 82.69 83 THR A CA 1
ATOM 637 C C . THR A 1 83 ? 1.579 1.097 -12.081 1.00 82.69 83 THR A C 1
ATOM 639 O O . THR A 1 83 ? 2.642 1.005 -12.693 1.00 82.69 83 THR A O 1
ATOM 642 N N . ARG A 1 84 ? 0.821 2.194 -12.135 1.00 83.88 84 ARG A N 1
ATOM 643 C CA . ARG A 1 84 ? 1.160 3.367 -12.941 1.00 83.88 84 ARG A CA 1
ATOM 644 C C . ARG A 1 84 ? 2.469 4.015 -12.491 1.00 83.88 84 ARG A C 1
ATOM 646 O O . ARG A 1 84 ? 3.282 4.343 -13.346 1.00 83.88 84 ARG A O 1
ATOM 653 N N . LEU A 1 85 ? 2.700 4.153 -11.183 1.00 81.50 85 LEU A N 1
ATOM 654 C CA . LEU A 1 85 ? 3.954 4.691 -10.638 1.00 81.50 85 LEU A CA 1
ATOM 655 C C . LEU A 1 85 ? 5.171 3.834 -10.999 1.00 81.50 85 LEU A C 1
ATOM 657 O O . LEU A 1 85 ? 6.248 4.378 -11.240 1.00 81.50 85 LEU A O 1
ATOM 661 N N . ASN A 1 86 ? 5.005 2.510 -11.040 1.00 76.88 86 ASN A N 1
ATOM 662 C CA . ASN A 1 86 ? 6.068 1.601 -11.461 1.00 76.88 86 ASN A CA 1
ATOM 663 C C . ASN A 1 86 ? 6.332 1.689 -12.972 1.00 76.88 86 ASN A C 1
ATOM 665 O O . ASN A 1 86 ? 7.490 1.699 -13.372 1.00 76.88 86 ASN A O 1
ATOM 669 N N . LEU A 1 87 ? 5.290 1.815 -13.801 1.00 78.31 87 LEU A N 1
ATOM 670 C CA . LEU A 1 87 ? 5.425 1.964 -15.260 1.00 78.31 87 LEU A CA 1
ATOM 671 C C . LEU A 1 87 ? 5.968 3.333 -15.698 1.00 78.31 87 LEU A C 1
ATOM 673 O O . LEU A 1 87 ? 6.500 3.452 -16.796 1.00 78.31 87 LEU A O 1
ATOM 677 N N . ASP A 1 88 ? 5.827 4.364 -14.864 1.00 80.75 88 ASP A N 1
ATOM 678 C CA . ASP A 1 88 ? 6.383 5.700 -15.121 1.00 80.75 88 ASP A CA 1
ATOM 679 C C . ASP A 1 88 ? 7.912 5.751 -14.921 1.00 80.75 88 ASP A C 1
ATOM 681 O O . ASP A 1 88 ? 8.572 6.722 -15.289 1.00 80.75 88 ASP A O 1
ATOM 685 N N . VAL A 1 89 ? 8.506 4.700 -14.338 1.00 75.81 89 VAL A N 1
ATOM 686 C CA . VAL A 1 89 ? 9.963 4.569 -14.227 1.00 75.81 89 VAL A CA 1
ATOM 687 C C . VAL A 1 89 ? 10.540 4.205 -15.599 1.00 75.81 89 VAL A C 1
ATOM 689 O O . VAL A 1 89 ? 10.139 3.192 -16.168 1.00 75.81 89 VAL A O 1
ATOM 692 N N . PRO A 1 90 ? 11.506 4.973 -16.136 1.00 75.81 90 PRO A N 1
ATOM 693 C CA . PRO A 1 90 ? 12.180 4.600 -17.374 1.00 75.81 90 PRO A CA 1
ATOM 694 C C . PRO A 1 90 ? 12.908 3.262 -17.224 1.00 75.81 90 PRO A C 1
ATOM 696 O O . PRO A 1 90 ? 13.606 3.066 -16.230 1.00 75.81 90 PRO A O 1
ATOM 699 N N . ASP A 1 91 ? 12.875 2.412 -18.254 1.00 72.69 91 ASP A N 1
ATOM 700 C CA . ASP A 1 91 ? 13.580 1.114 -18.276 1.00 72.69 91 ASP A CA 1
ATOM 701 C C . ASP A 1 91 ? 15.093 1.223 -17.984 1.00 72.69 91 ASP A C 1
ATOM 703 O O . ASP A 1 91 ? 15.739 0.256 -17.587 1.00 72.69 91 ASP A O 1
ATOM 707 N N . SER A 1 92 ? 15.686 2.410 -18.172 1.00 72.88 92 SER A N 1
ATOM 708 C CA . SER A 1 92 ? 17.088 2.694 -17.844 1.00 72.88 92 SER A CA 1
ATOM 709 C C . SER A 1 92 ? 17.373 2.816 -16.340 1.00 72.88 92 SER A C 1
ATOM 711 O O . SER A 1 92 ? 18.537 2.892 -15.949 1.00 72.88 92 SER A O 1
ATOM 713 N N . VAL A 1 93 ? 16.341 2.899 -15.496 1.00 70.81 93 VAL A N 1
ATOM 714 C CA . VAL A 1 93 ? 16.451 3.055 -14.043 1.00 70.81 93 VAL A CA 1
ATOM 715 C C . VAL A 1 93 ? 16.085 1.735 -13.373 1.00 70.81 93 VAL A C 1
ATOM 717 O O . VAL A 1 93 ? 14.918 1.387 -13.253 1.00 70.81 93 VAL A O 1
ATOM 720 N N . ALA A 1 94 ? 17.100 1.009 -12.902 1.00 65.69 94 ALA A N 1
ATOM 721 C CA . ALA A 1 94 ? 16.897 -0.282 -12.244 1.00 65.69 94 ALA A CA 1
ATOM 722 C C . ALA A 1 94 ? 16.211 -0.155 -10.869 1.00 65.69 94 ALA A C 1
ATOM 724 O O . ALA A 1 94 ? 15.410 -1.010 -10.498 1.00 65.69 94 ALA A O 1
ATOM 725 N N . VAL A 1 95 ? 16.523 0.908 -10.116 1.00 67.94 95 VAL A N 1
ATOM 726 C CA . VAL A 1 95 ? 15.981 1.168 -8.773 1.00 67.94 95 VAL A CA 1
ATOM 727 C C . VAL A 1 95 ? 15.758 2.667 -8.590 1.00 67.94 95 VAL A C 1
ATOM 729 O O . VAL A 1 95 ? 16.638 3.476 -8.888 1.00 67.94 95 VAL A O 1
ATOM 732 N N . VAL A 1 96 ? 14.590 3.041 -8.071 1.00 73.44 96 VAL A N 1
ATOM 733 C CA . VAL A 1 96 ? 14.277 4.412 -7.659 1.00 73.44 96 VAL A CA 1
ATOM 734 C C . VAL A 1 96 ? 14.425 4.508 -6.145 1.00 73.44 96 VAL A C 1
ATOM 736 O O . VAL A 1 96 ? 13.758 3.798 -5.400 1.00 73.44 96 VAL A O 1
ATOM 739 N N . ASN A 1 97 ? 15.274 5.429 -5.687 1.00 73.06 97 ASN A N 1
ATOM 740 C CA . ASN A 1 97 ? 15.570 5.617 -4.259 1.00 73.06 97 ASN A CA 1
ATOM 741 C C . ASN A 1 97 ? 14.435 6.287 -3.465 1.00 73.06 97 ASN A C 1
ATOM 743 O O . ASN A 1 97 ? 14.548 6.436 -2.253 1.00 73.06 97 ASN A O 1
ATOM 747 N N . GLN A 1 98 ? 13.373 6.737 -4.134 1.00 82.50 98 GLN A N 1
ATOM 748 C CA . GLN A 1 98 ? 12.219 7.348 -3.487 1.00 82.50 98 GLN A CA 1
ATOM 749 C C . GLN A 1 98 ? 11.185 6.263 -3.143 1.00 82.50 98 GLN A C 1
ATOM 751 O O . GLN A 1 98 ? 10.611 5.684 -4.074 1.00 82.50 98 GLN A O 1
ATOM 756 N N . PRO A 1 99 ? 10.928 5.993 -1.848 1.00 82.75 99 PRO A N 1
ATOM 757 C CA . PRO A 1 99 ? 9.910 5.037 -1.435 1.00 82.75 99 PRO A CA 1
ATOM 758 C C . PRO A 1 99 ? 8.499 5.549 -1.752 1.00 82.75 99 PRO A C 1
ATOM 760 O O . PRO A 1 99 ? 8.256 6.756 -1.882 1.00 82.75 99 PRO A O 1
ATOM 763 N N . ILE A 1 100 ? 7.562 4.612 -1.874 1.00 86.38 100 ILE A N 1
ATOM 764 C CA . ILE A 1 100 ? 6.126 4.886 -1.915 1.00 86.38 100 ILE A CA 1
ATOM 765 C C . ILE A 1 100 ? 5.593 4.737 -0.491 1.00 86.38 100 ILE A C 1
ATOM 767 O O . ILE A 1 100 ? 5.692 3.656 0.082 1.00 86.38 100 ILE A O 1
ATOM 771 N N . ASN A 1 101 ? 5.015 5.809 0.053 1.00 88.62 101 ASN A N 1
ATOM 772 C CA . ASN A 1 101 ? 4.482 5.827 1.413 1.00 88.62 101 ASN A CA 1
ATOM 773 C C . ASN A 1 101 ? 2.974 5.589 1.362 1.00 88.62 101 ASN A C 1
ATOM 775 O O . ASN A 1 101 ? 2.230 6.445 0.879 1.00 88.62 101 ASN A O 1
ATOM 779 N N . LEU A 1 102 ? 2.527 4.440 1.853 1.00 88.44 102 LEU A N 1
ATOM 780 C CA . LEU A 1 102 ? 1.119 4.087 1.976 1.00 88.44 102 LEU A CA 1
ATOM 781 C C . LEU A 1 102 ? 0.706 4.105 3.440 1.00 88.44 102 LEU A C 1
ATOM 783 O O . LEU A 1 102 ? 1.338 3.467 4.276 1.00 88.44 102 LEU A O 1
ATOM 787 N N . LYS A 1 103 ? -0.394 4.784 3.746 1.00 88.94 103 LYS A N 1
ATOM 788 C CA . LYS A 1 103 ? -1.032 4.735 5.061 1.00 88.94 103 LYS A CA 1
ATOM 789 C C . LYS A 1 103 ? -2.388 4.071 4.919 1.00 88.94 103 LYS A C 1
ATOM 791 O O . LYS A 1 103 ? -3.243 4.609 4.225 1.00 88.94 103 LYS A O 1
ATOM 796 N N . VAL A 1 104 ? -2.576 2.918 5.549 1.00 87.88 104 VAL A N 1
ATOM 797 C CA . VAL A 1 104 ? -3.860 2.209 5.580 1.00 87.88 104 VAL A CA 1
ATOM 798 C C . VAL A 1 104 ? -4.504 2.467 6.926 1.00 87.88 104 VAL A C 1
ATOM 800 O O . VAL A 1 104 ? -3.948 2.130 7.969 1.00 87.88 104 VAL A O 1
ATOM 803 N N . TYR A 1 105 ? -5.686 3.056 6.887 1.00 87.88 105 TYR A N 1
ATOM 804 C CA . TYR A 1 105 ? -6.500 3.337 8.052 1.00 87.88 105 TYR A CA 1
ATOM 805 C C . TYR A 1 105 ? -7.599 2.294 8.123 1.00 87.88 105 TYR A C 1
ATOM 807 O O . TYR A 1 105 ? -8.373 2.146 7.177 1.00 87.88 105 TYR A O 1
ATOM 815 N N . SER A 1 106 ? -7.655 1.557 9.226 1.00 84.44 106 SER A N 1
ATOM 816 C CA . SER A 1 106 ? -8.649 0.504 9.405 1.00 84.44 106 SER A CA 1
ATOM 817 C C . SER A 1 106 ? -8.893 0.235 10.893 1.00 84.44 106 SER A C 1
ATOM 819 O O . SER A 1 106 ? -7.960 0.345 11.683 1.00 84.44 106 SER A O 1
ATOM 821 N N . PRO A 1 107 ? -10.124 -0.088 11.326 1.00 83.31 107 PRO A N 1
ATOM 822 C CA . PRO A 1 107 ? -10.404 -0.441 12.718 1.00 83.31 107 PRO A CA 1
ATOM 823 C C . PRO A 1 107 ? -10.017 -1.891 13.058 1.00 83.31 107 PRO A C 1
ATOM 825 O O . PRO A 1 107 ? -10.147 -2.306 14.208 1.00 83.31 107 PRO A O 1
ATOM 828 N N . ILE A 1 108 ? -9.617 -2.695 12.063 1.0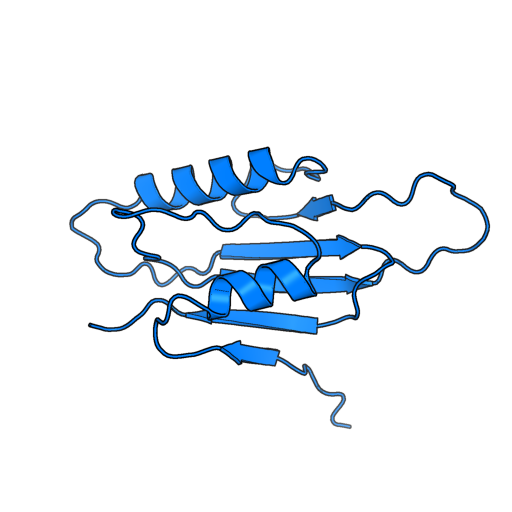0 79.38 108 ILE A N 1
ATOM 829 C CA . ILE A 1 108 ? -9.244 -4.108 12.249 1.00 79.38 108 ILE A CA 1
ATOM 830 C C . ILE A 1 108 ? -7.727 -4.335 12.255 1.00 79.38 108 ILE A C 1
ATOM 832 O O . ILE A 1 108 ? -7.284 -5.447 12.541 1.00 79.38 108 ILE A O 1
ATOM 836 N N . VAL A 1 109 ? -6.933 -3.300 11.961 1.00 80.75 109 VAL A N 1
ATOM 837 C CA . VAL A 1 109 ? -5.466 -3.372 11.946 1.00 80.75 109 VAL A CA 1
ATOM 838 C C . VAL A 1 109 ? -4.879 -2.791 13.227 1.00 80.75 109 VAL A C 1
ATOM 840 O O . VAL A 1 109 ? -5.471 -1.938 13.879 1.00 80.75 109 VAL A O 1
ATOM 843 N N . SER A 1 110 ? -3.686 -3.250 13.595 1.00 81.56 110 SER A N 1
ATOM 844 C CA . SER A 1 110 ? -2.896 -2.629 14.662 1.00 81.56 110 SER A CA 1
ATOM 845 C C . SER A 1 110 ? -1.962 -1.569 14.086 1.00 81.56 110 SER A C 1
ATOM 847 O O . SER A 1 110 ? -1.545 -1.676 12.934 1.00 81.56 110 SER A O 1
ATOM 849 N N . ASN A 1 111 ? -1.587 -0.583 14.906 1.00 83.12 111 ASN A N 1
ATOM 850 C CA . ASN A 1 111 ? -0.583 0.412 14.529 1.00 83.12 111 ASN A CA 1
ATOM 851 C C . ASN A 1 111 ? 0.765 -0.274 14.254 1.00 83.12 111 ASN A C 1
ATOM 853 O O . ASN A 1 111 ? 1.415 -0.740 15.190 1.00 83.12 111 ASN A O 1
ATOM 857 N N . LEU A 1 112 ? 1.166 -0.355 12.985 1.00 82.88 112 LEU A N 1
ATOM 858 C CA . LEU A 1 112 ? 2.368 -1.068 12.550 1.00 82.88 112 LEU A CA 1
ATOM 859 C C . LEU A 1 112 ? 2.983 -0.388 11.328 1.00 82.88 112 LEU A C 1
ATOM 861 O O . LEU A 1 112 ? 2.263 0.035 10.429 1.00 82.88 112 LEU A O 1
ATOM 865 N N . SER A 1 113 ? 4.312 -0.351 11.257 1.00 82.38 113 SER A N 1
ATOM 866 C CA . SER A 1 113 ? 5.033 0.095 10.063 1.00 82.38 113 SER A CA 1
ATOM 867 C C . SER A 1 113 ? 5.749 -1.083 9.413 1.00 82.38 113 SER A C 1
ATOM 869 O O . SER A 1 113 ? 6.456 -1.850 10.064 1.00 82.38 113 SER A O 1
ATOM 871 N N . LEU A 1 114 ? 5.560 -1.225 8.112 1.00 79.19 114 LEU A N 1
ATOM 872 C CA . LEU A 1 114 ? 6.019 -2.325 7.282 1.00 79.19 114 LEU A CA 1
ATOM 873 C C . LEU A 1 114 ? 6.848 -1.741 6.143 1.00 79.19 114 LEU A C 1
ATOM 875 O O . LEU A 1 114 ? 6.445 -0.759 5.526 1.00 79.19 114 LEU A O 1
ATOM 879 N N . VAL A 1 115 ? 7.998 -2.339 5.848 1.00 77.88 115 VAL A N 1
ATOM 880 C CA . VAL A 1 115 ? 8.840 -1.903 4.725 1.00 77.88 115 VAL A CA 1
ATOM 881 C C . VAL A 1 115 ? 9.104 -3.087 3.805 1.00 77.88 115 VAL A C 1
ATOM 883 O O . VAL A 1 115 ? 9.677 -4.088 4.242 1.00 77.88 115 VAL A O 1
ATOM 886 N N . ASP A 1 116 ? 8.698 -2.955 2.542 1.00 75.81 116 ASP A N 1
ATOM 887 C CA . ASP A 1 116 ? 9.059 -3.847 1.438 1.00 75.81 116 ASP A CA 1
ATOM 888 C C . ASP A 1 116 ? 10.163 -3.186 0.612 1.00 75.81 116 ASP A C 1
ATOM 890 O O . ASP A 1 116 ? 10.000 -2.083 0.087 1.00 75.81 116 ASP A O 1
ATOM 894 N N . LEU A 1 117 ? 11.316 -3.842 0.525 1.00 71.88 117 LEU A N 1
ATOM 895 C CA . LEU A 1 117 ? 12.472 -3.324 -0.199 1.00 71.88 117 LEU A CA 1
ATOM 896 C C . LEU A 1 117 ? 12.571 -3.979 -1.583 1.00 71.88 117 LEU A C 1
ATOM 898 O O . LEU A 1 117 ? 12.342 -5.187 -1.701 1.00 71.88 117 LEU A O 1
ATOM 902 N N . PRO A 1 118 ? 12.980 -3.230 -2.625 1.00 65.62 118 PRO A N 1
ATOM 903 C CA . PRO A 1 118 ? 13.249 -3.808 -3.931 1.00 65.62 118 PRO A CA 1
ATOM 904 C C . PRO A 1 118 ? 14.364 -4.854 -3.805 1.00 65.62 118 PRO A C 1
ATOM 906 O O . PRO A 1 118 ? 15.346 -4.673 -3.079 1.00 65.62 118 PRO A O 1
ATOM 909 N N . GLY A 1 119 ? 14.205 -5.981 -4.496 1.00 58.84 119 GLY A N 1
ATOM 910 C CA . GLY A 1 119 ? 15.233 -7.016 -4.536 1.00 58.84 119 GLY A CA 1
ATOM 911 C C . GLY A 1 119 ? 16.469 -6.516 -5.283 1.00 58.84 119 GLY A C 1
ATOM 912 O O . GLY A 1 119 ? 16.364 -6.101 -6.433 1.00 58.84 119 GLY A O 1
ATOM 913 N N . 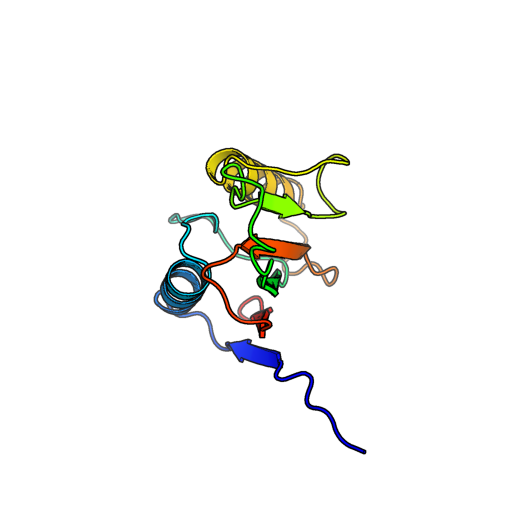TYR A 1 120 ? 17.642 -6.583 -4.650 1.00 45.19 120 TYR A N 1
ATOM 914 C CA . TYR A 1 120 ? 18.910 -6.535 -5.377 1.00 45.19 120 TYR A CA 1
ATOM 915 C C . TYR A 1 120 ? 19.106 -7.888 -6.073 1.00 45.19 120 TYR A C 1
ATOM 917 O O . TYR A 1 120 ? 19.181 -8.914 -5.394 1.00 45.19 120 TYR A O 1
ATOM 925 N N . ILE A 1 121 ? 19.146 -7.882 -7.408 1.00 45.12 121 ILE A N 1
ATOM 926 C CA . ILE A 1 121 ? 19.694 -8.987 -8.212 1.00 45.12 121 ILE A CA 1
ATOM 927 C C . ILE A 1 121 ? 21.220 -8.950 -8.206 1.00 45.12 121 ILE A C 1
ATOM 929 O O . ILE A 1 121 ? 21.783 -7.831 -8.230 1.00 45.12 121 ILE A O 1
#